Protein AF-A0A2S9GRU5-F1 (afdb_monomer)

pLDDT: mean 83.84, std 10.49, range [52.94, 97.38]

Structure (mmCIF, N/CA/C/O backbone):
data_AF-A0A2S9GRU5-F1
#
_entry.id   AF-A0A2S9GRU5-F1
#
loop_
_atom_site.group_PDB
_atom_site.id
_atom_site.type_symbol
_atom_site.label_atom_id
_atom_site.label_alt_id
_atom_site.label_comp_id
_atom_site.label_asym_id
_atom_sit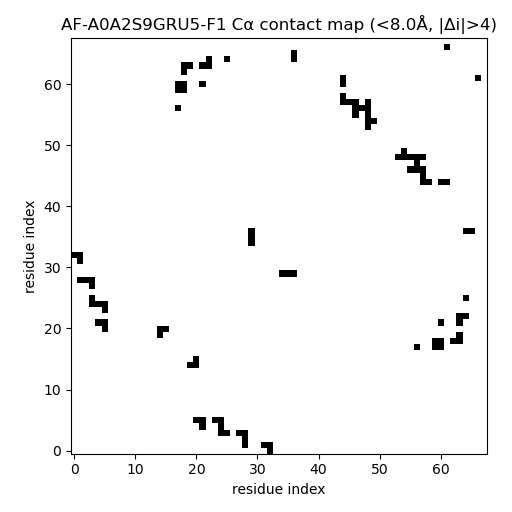e.label_entity_id
_atom_site.label_seq_id
_atom_site.pdbx_PDB_ins_code
_atom_site.Cartn_x
_atom_site.Cartn_y
_atom_site.Cartn_z
_atom_site.occupancy
_atom_site.B_iso_or_equiv
_atom_site.auth_seq_id
_atom_site.auth_comp_id
_atom_site.auth_asym_id
_atom_site.auth_atom_id
_atom_site.pdbx_PDB_model_num
ATOM 1 N N . VAL A 1 1 ? -9.404 -8.162 9.267 1.00 91.56 1 VAL A N 1
ATOM 2 C CA . VAL A 1 1 ? -8.070 -8.564 8.759 1.00 91.56 1 VAL A CA 1
ATOM 3 C C . VAL A 1 1 ? -8.286 -9.051 7.348 1.00 91.56 1 VAL A C 1
ATOM 5 O O . VAL A 1 1 ? -9.189 -9.856 7.181 1.00 91.56 1 VAL A O 1
ATOM 8 N N . GLY A 1 2 ? -7.525 -8.567 6.373 1.00 94.44 2 GLY A N 1
ATOM 9 C CA . GLY A 1 2 ? -7.598 -9.067 5.001 1.00 94.44 2 GLY A CA 1
ATOM 10 C C . GLY A 1 2 ? -6.338 -8.704 4.218 1.00 94.44 2 GLY A C 1
ATOM 11 O O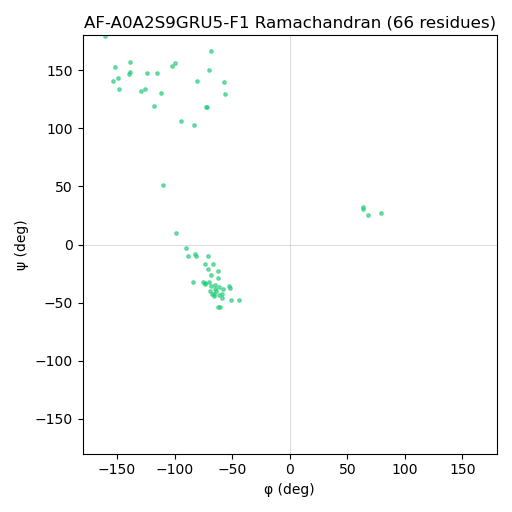 . GLY A 1 2 ? -5.416 -8.100 4.778 1.00 94.44 2 GLY A O 1
ATOM 12 N N . PHE A 1 3 ? -6.285 -9.117 2.958 1.00 95.94 3 PHE A N 1
ATOM 13 C CA . PHE A 1 3 ? -5.091 -9.048 2.125 1.00 95.94 3 PHE A CA 1
ATOM 14 C C . PHE A 1 3 ? -5.469 -8.831 0.658 1.00 95.94 3 PHE A C 1
ATOM 16 O O . PHE A 1 3 ? -6.306 -9.552 0.135 1.00 95.94 3 PHE A O 1
ATOM 23 N N . ALA A 1 4 ? -4.796 -7.895 -0.008 1.00 95.88 4 ALA A N 1
ATOM 24 C CA . ALA A 1 4 ? -4.909 -7.667 -1.446 1.00 95.88 4 ALA A CA 1
ATOM 25 C C . ALA A 1 4 ? -3.519 -7.389 -2.027 1.00 95.88 4 ALA A C 1
ATOM 27 O O . ALA A 1 4 ? -2.651 -6.836 -1.342 1.00 95.88 4 ALA A O 1
ATOM 28 N N . HIS A 1 5 ? -3.292 -7.775 -3.281 1.00 94.25 5 HIS A N 1
ATOM 29 C CA . HIS A 1 5 ? -2.013 -7.565 -3.954 1.00 94.25 5 HIS A CA 1
ATOM 30 C C . HIS A 1 5 ? -2.180 -7.432 -5.467 1.00 94.25 5 HIS A C 1
ATOM 32 O O . HIS A 1 5 ? -3.077 -8.017 -6.070 1.00 94.25 5 HIS A O 1
ATOM 38 N N . ALA A 1 6 ? -1.259 -6.707 -6.099 1.00 91.38 6 ALA A N 1
ATOM 39 C CA . ALA A 1 6 ? -1.217 -6.627 -7.549 1.00 91.38 6 ALA A CA 1
ATOM 40 C C . ALA A 1 6 ? -0.774 -7.976 -8.161 1.00 91.38 6 ALA A C 1
ATOM 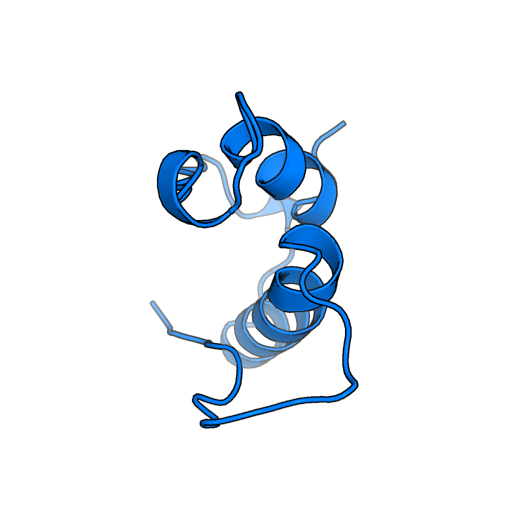42 O O . ALA A 1 6 ? 0.038 -8.693 -7.560 1.00 91.38 6 ALA A O 1
ATOM 43 N N . PRO A 1 7 ? -1.228 -8.318 -9.382 1.00 90.19 7 PRO A N 1
ATOM 44 C CA . PRO A 1 7 ? -0.807 -9.535 -10.065 1.00 90.19 7 PRO A CA 1
ATOM 45 C C . PRO A 1 7 ? 0.714 -9.617 -10.232 1.00 90.19 7 PRO A C 1
ATOM 47 O O . PRO A 1 7 ? 1.353 -8.708 -10.765 1.00 90.19 7 PRO A O 1
ATOM 50 N N . HIS A 1 8 ? 1.302 -10.745 -9.836 1.00 90.94 8 HIS A N 1
ATOM 51 C CA . HIS A 1 8 ? 2.716 -11.016 -10.075 1.00 90.94 8 HIS A CA 1
ATOM 52 C C . HIS A 1 8 ? 2.900 -11.562 -11.490 1.00 90.94 8 HIS A C 1
ATO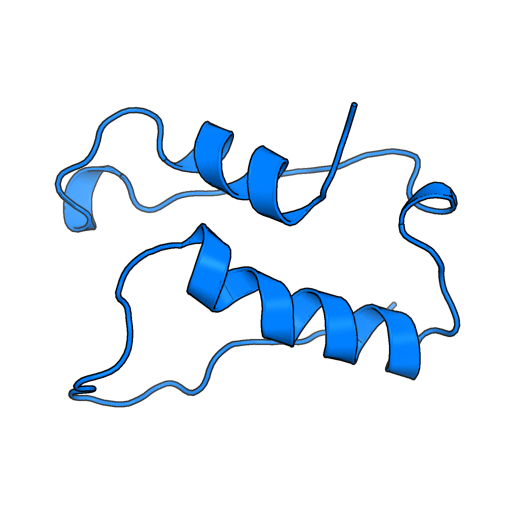M 54 O O . HIS A 1 8 ? 2.633 -12.731 -11.766 1.00 90.94 8 HIS A O 1
ATOM 60 N N . VAL A 1 9 ? 3.367 -10.712 -12.398 1.00 90.50 9 VAL A N 1
ATOM 61 C CA . VAL A 1 9 ? 3.634 -11.074 -13.793 1.00 90.50 9 VAL A CA 1
ATOM 62 C C . VAL A 1 9 ? 5.078 -10.758 -14.156 1.00 90.50 9 VAL A C 1
ATOM 64 O O . VAL A 1 9 ? 5.668 -9.805 -13.655 1.00 90.50 9 VAL A O 1
ATOM 67 N N . ARG A 1 10 ? 5.668 -11.555 -15.053 1.00 91.00 10 ARG A N 1
ATOM 68 C CA . ARG A 1 10 ? 7.070 -11.376 -15.469 1.00 91.00 10 ARG A CA 1
ATOM 69 C C . ARG A 1 10 ? 7.306 -10.054 -16.211 1.00 91.00 10 ARG A C 1
ATOM 71 O O . ARG A 1 10 ? 8.393 -9.493 -16.126 1.00 91.00 10 ARG A O 1
ATOM 78 N N . ARG A 1 11 ? 6.321 -9.603 -16.990 1.00 88.75 11 ARG A N 1
ATOM 79 C CA . ARG A 1 11 ? 6.343 -8.349 -17.749 1.00 88.75 11 ARG A CA 1
ATOM 80 C C . ARG A 1 11 ? 4.920 -7.817 -17.850 1.00 88.75 11 ARG A C 1
ATOM 82 O O . ARG A 1 11 ? 3.989 -8.602 -17.998 1.00 88.75 11 ARG A O 1
ATOM 89 N N . THR A 1 12 ? 4.783 -6.502 -17.791 1.00 86.12 12 THR A N 1
ATOM 90 C CA . THR A 1 12 ? 3.524 -5.789 -17.995 1.00 86.12 12 THR A CA 1
ATOM 91 C C . THR A 1 12 ? 3.798 -4.531 -18.810 1.00 86.12 12 THR A C 1
ATOM 93 O O . THR A 1 12 ? 4.875 -3.947 -18.680 1.00 86.12 12 THR A O 1
ATOM 96 N N . ASP A 1 13 ? 2.840 -4.141 -19.646 1.00 86.00 13 ASP A N 1
ATOM 97 C CA . ASP A 1 13 ? 2.805 -2.817 -20.281 1.00 86.00 13 ASP A CA 1
ATOM 98 C C . ASP A 1 13 ? 2.029 -1.804 -19.417 1.00 86.00 13 ASP A C 1
ATOM 100 O O . ASP A 1 13 ? 1.920 -0.628 -19.760 1.00 86.00 13 ASP A O 1
ATOM 104 N N . GLY A 1 14 ? 1.474 -2.266 -18.290 1.00 79.00 14 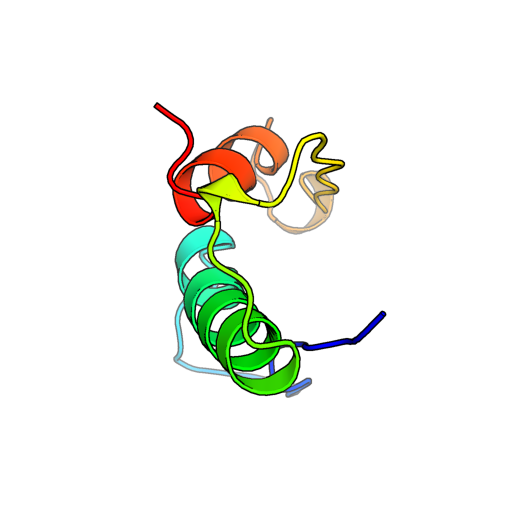GLY A N 1
ATOM 105 C CA . GLY A 1 14 ? 0.853 -1.424 -17.282 1.00 79.00 14 GLY A CA 1
ATOM 106 C C . GLY A 1 14 ? 1.870 -0.559 -16.542 1.00 79.00 14 GLY A C 1
ATOM 107 O O . GLY A 1 14 ? 3.084 -0.760 -16.600 1.00 79.00 14 GLY A O 1
ATOM 108 N N . THR A 1 15 ? 1.343 0.417 -15.817 1.00 76.44 15 THR A N 1
ATOM 109 C CA . THR A 1 15 ? 2.141 1.336 -15.012 1.00 76.44 15 THR A CA 1
ATOM 110 C C . THR A 1 15 ? 3.015 0.625 -13.979 1.00 76.44 15 THR A C 1
ATOM 112 O O . THR A 1 15 ? 2.599 -0.323 -13.315 1.00 76.44 15 THR A O 1
ATOM 115 N N . THR A 1 16 ? 4.240 1.124 -13.827 1.00 75.31 16 THR A N 1
ATOM 116 C CA . THR A 1 16 ? 5.156 0.774 -12.731 1.00 75.31 16 THR A CA 1
ATOM 117 C C . THR A 1 16 ? 5.133 1.826 -11.622 1.00 75.31 16 THR A C 1
ATOM 119 O O . THR A 1 16 ? 5.981 1.828 -10.729 1.00 75.31 16 THR A O 1
ATOM 122 N N . ASN A 1 17 ? 4.188 2.771 -11.683 1.00 79.12 17 ASN A N 1
ATOM 123 C CA . ASN A 1 17 ? 3.955 3.724 -10.614 1.00 79.12 17 ASN A CA 1
ATOM 124 C C . ASN A 1 17 ? 3.290 3.013 -9.430 1.00 79.12 17 ASN A C 1
ATOM 126 O O . ASN A 1 17 ? 2.170 2.524 -9.548 1.00 79.12 17 ASN A O 1
ATOM 130 N N . GLY A 1 18 ? 3.969 3.006 -8.280 1.00 77.31 18 GLY A N 1
ATOM 131 C CA . GLY A 1 18 ? 3.466 2.383 -7.056 1.00 77.31 18 GLY A CA 1
ATOM 132 C C . GLY A 1 18 ? 2.066 2.858 -6.655 1.00 77.31 18 GLY A C 1
ATOM 133 O O . GLY A 1 18 ? 1.269 2.039 -6.220 1.00 77.31 18 GLY A O 1
ATOM 134 N N . VAL A 1 19 ? 1.724 4.133 -6.877 1.00 82.88 19 VAL A N 1
ATOM 135 C CA . VAL A 1 19 ? 0.387 4.679 -6.566 1.00 82.88 1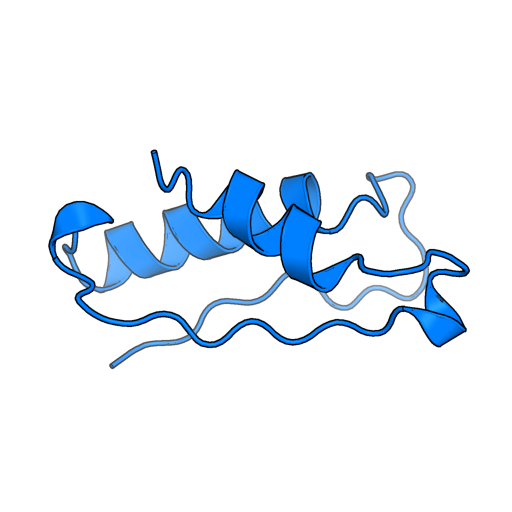9 VAL A CA 1
ATOM 136 C C . VAL A 1 19 ? -0.697 3.980 -7.374 1.00 82.88 19 VAL A C 1
ATOM 138 O O . VAL A 1 19 ? -1.660 3.450 -6.824 1.00 82.88 19 VAL A O 1
ATOM 141 N N . GLU A 1 20 ? -0.520 3.956 -8.692 1.00 85.75 20 GLU A N 1
ATOM 142 C CA . GLU A 1 20 ? -1.489 3.372 -9.617 1.00 85.75 20 GLU A CA 1
ATOM 143 C C . GLU A 1 20 ? -1.555 1.845 -9.472 1.00 85.75 20 GLU A C 1
ATOM 145 O O . GLU A 1 20 ? -2.601 1.250 -9.716 1.00 85.75 20 GLU A O 1
ATOM 150 N N . MET A 1 21 ? -0.470 1.208 -9.015 1.00 86.88 21 MET A N 1
ATOM 151 C CA . MET A 1 21 ? -0.462 -0.212 -8.651 1.00 86.88 21 MET A CA 1
ATOM 152 C C . MET A 1 21 ? -1.197 -0.503 -7.331 1.00 86.88 21 MET A C 1
ATOM 154 O O . MET A 1 21 ? -1.795 -1.570 -7.192 1.00 86.88 21 MET A O 1
ATOM 158 N N . LEU A 1 22 ? -1.160 0.413 -6.357 1.00 89.06 22 LEU A N 1
ATOM 159 C CA . LEU A 1 22 ? -1.771 0.229 -5.034 1.00 89.06 22 LEU A CA 1
ATOM 160 C C . LEU A 1 22 ? -3.263 0.576 -5.006 1.00 89.06 22 LEU A C 1
ATOM 162 O O . LEU A 1 22 ? -4.016 -0.071 -4.282 1.00 89.06 22 LEU A O 1
ATOM 166 N N . MET A 1 23 ? -3.710 1.540 -5.816 1.00 90.44 23 MET A N 1
ATOM 167 C CA . MET A 1 23 ? -5.116 1.967 -5.884 1.00 90.44 23 MET A CA 1
ATOM 168 C C . MET A 1 23 ? -6.114 0.801 -6.066 1.00 90.44 23 MET A C 1
ATOM 170 O O . MET A 1 23 ? -7.072 0.731 -5.291 1.00 90.44 23 MET A O 1
ATOM 174 N N . PRO A 1 24 ? -5.911 -0.152 -7.004 1.00 92.31 24 PRO A N 1
ATOM 175 C CA . PRO A 1 24 ? -6.800 -1.306 -7.144 1.00 92.31 24 PRO A CA 1
ATOM 176 C C . PRO A 1 24 ? -6.780 -2.232 -5.923 1.00 92.31 24 PRO A C 1
ATOM 178 O O . PRO A 1 24 ? -7.832 -2.714 -5.514 1.00 92.31 24 PRO A O 1
ATOM 181 N N . CYS A 1 25 ? -5.608 -2.433 -5.307 1.00 93.94 25 CYS A N 1
ATOM 182 C CA . CYS A 1 25 ? -5.471 -3.262 -4.107 1.00 93.94 25 CYS A CA 1
ATOM 183 C C . CYS A 1 25 ? -6.251 -2.663 -2.926 1.00 93.94 25 CYS A C 1
ATOM 185 O O . CYS A 1 25 ? -6.895 -3.389 -2.172 1.00 93.94 25 CYS A O 1
ATOM 187 N N . PHE A 1 26 ? -6.227 -1.333 -2.770 1.00 93.62 26 PHE A N 1
ATOM 188 C CA . PHE A 1 26 ? -7.006 -0.657 -1.732 1.00 93.62 26 PHE A CA 1
ATOM 189 C C . PHE A 1 26 ? -8.509 -0.745 -1.984 1.00 93.62 26 PHE A C 1
ATOM 191 O O . PHE A 1 26 ? -9.265 -1.032 -1.059 1.00 93.62 26 PHE A O 1
ATOM 198 N N . ALA A 1 27 ? -8.951 -0.566 -3.229 1.00 93.81 27 ALA A N 1
ATOM 199 C CA . ALA A 1 27 ? -10.358 -0.735 -3.577 1.00 93.81 27 ALA A CA 1
ATOM 200 C C . ALA A 1 27 ? -10.864 -2.155 -3.259 1.00 93.81 27 ALA A C 1
ATOM 202 O O . ALA A 1 27 ? -11.948 -2.303 -2.691 1.00 93.81 27 ALA A O 1
ATOM 203 N N . GLU A 1 28 ? -10.068 -3.182 -3.573 1.00 96.50 28 GLU A N 1
ATOM 204 C CA . GLU A 1 28 ? -10.374 -4.584 -3.267 1.00 96.50 28 GLU A CA 1
ATOM 205 C C . GLU A 1 28 ? -10.509 -4.814 -1.759 1.00 96.50 28 GLU A C 1
ATOM 207 O O . GLU A 1 28 ? -11.553 -5.276 -1.295 1.00 96.50 28 GLU A O 1
ATOM 212 N N . ILE A 1 29 ? -9.499 -4.424 -0.977 1.00 96.12 29 ILE A N 1
ATOM 213 C CA . ILE A 1 29 ? -9.489 -4.724 0.456 1.00 96.12 29 ILE A CA 1
ATOM 214 C C . ILE A 1 29 ? -10.537 -3.929 1.244 1.00 96.12 29 ILE A C 1
ATOM 216 O O . ILE A 1 29 ? -11.093 -4.428 2.224 1.00 96.12 29 ILE A O 1
ATOM 220 N N . TYR A 1 30 ? -10.851 -2.701 0.821 1.00 95.38 30 TYR A N 1
ATOM 221 C CA . TYR A 1 30 ? -11.935 -1.917 1.418 1.00 95.38 30 TYR A CA 1
ATOM 222 C C . TYR A 1 30 ? -13.295 -2.562 1.169 1.00 95.38 30 TYR A C 1
ATOM 224 O O . TYR A 1 30 ? -14.107 -2.643 2.093 1.00 95.38 30 TYR A O 1
ATOM 232 N N . ALA A 1 31 ? -13.531 -3.059 -0.048 1.00 96.38 31 ALA A N 1
ATOM 233 C CA . ALA A 1 31 ? -14.762 -3.760 -0.388 1.00 96.38 31 ALA A CA 1
ATOM 234 C C . ALA A 1 31 ? -14.892 -5.088 0.374 1.00 96.38 31 ALA A C 1
ATOM 236 O O . ALA A 1 31 ? -15.958 -5.365 0.920 1.00 96.38 31 ALA A O 1
ATOM 237 N N . GLU A 1 32 ? -13.815 -5.875 0.460 1.00 97.38 32 GLU A N 1
ATOM 238 C CA . GLU A 1 32 ? -13.802 -7.157 1.178 1.00 97.38 32 GLU A CA 1
ATOM 239 C C . GLU A 1 32 ? -14.097 -6.979 2.673 1.00 97.38 32 GLU A C 1
ATOM 241 O O . GLU A 1 32 ? -14.881 -7.728 3.256 1.00 97.38 32 GLU A O 1
ATOM 246 N N . LEU A 1 33 ? -13.490 -5.970 3.300 1.00 96.81 33 LEU A N 1
ATOM 247 C CA . LEU A 1 33 ? -13.623 -5.736 4.738 1.00 96.81 33 LEU A CA 1
ATOM 248 C C . LEU A 1 33 ? -14.822 -4.857 5.113 1.00 96.81 33 LEU A C 1
ATOM 250 O O . LEU A 1 33 ? -15.118 -4.726 6.301 1.00 96.81 33 LEU A O 1
ATOM 254 N N . GLY A 1 34 ? -15.494 -4.241 4.137 1.00 96.88 34 GLY A N 1
ATOM 255 C CA . GLY A 1 34 ? -16.565 -3.271 4.379 1.00 96.88 34 GLY A CA 1
ATOM 256 C C . GLY A 1 34 ? -16.085 -2.013 5.111 1.00 96.88 34 GLY A C 1
ATOM 257 O O . GLY A 1 34 ? -16.845 -1.426 5.879 1.00 96.88 34 GLY A O 1
ATOM 258 N N . LEU A 1 35 ? -14.823 -1.625 4.904 1.00 94.56 35 LEU A N 1
ATOM 259 C CA . LEU A 1 35 ? -14.187 -0.482 5.560 1.00 94.56 35 LEU A CA 1
ATOM 260 C C . LEU A 1 35 ? -14.109 0.721 4.627 1.00 94.56 35 LEU A C 1
ATOM 262 O O . LEU A 1 35 ? -14.005 0.593 3.407 1.00 94.56 35 LEU A O 1
ATOM 266 N N . LYS A 1 36 ? -14.084 1.907 5.221 1.00 91.75 36 LYS A N 1
ATOM 267 C CA . LYS A 1 36 ? -13.667 3.144 4.566 1.00 91.75 36 LYS A CA 1
ATOM 268 C C . LYS A 1 36 ? -12.233 3.463 4.960 1.00 91.75 36 LYS A C 1
ATOM 270 O O . LYS A 1 36 ? -11.768 3.107 6.040 1.00 91.75 36 LYS A O 1
ATOM 275 N N . GLN A 1 37 ? -11.550 4.228 4.117 1.00 88.38 37 GLN A N 1
ATOM 276 C CA . GLN A 1 37 ? -10.213 4.747 4.410 1.00 88.38 37 GLN A CA 1
ATOM 277 C C . GLN A 1 37 ? -10.149 5.477 5.772 1.00 88.38 37 GLN A C 1
ATOM 279 O O . GLN A 1 37 ? -9.178 5.321 6.506 1.00 88.38 37 GLN A O 1
ATOM 284 N N . THR A 1 38 ? -11.206 6.217 6.140 1.00 90.06 38 THR A N 1
ATOM 285 C CA . THR A 1 38 ? -11.323 6.950 7.417 1.00 90.06 38 THR A CA 1
ATOM 286 C C . THR A 1 38 ? -11.396 6.057 8.652 1.00 90.06 38 THR A C 1
ATOM 288 O O . THR A 1 38 ? -11.197 6.544 9.761 1.00 90.06 38 THR A O 1
ATOM 291 N N . ASP A 1 39 ? -11.682 4.767 8.482 1.00 92.94 39 ASP A N 1
ATOM 292 C CA . ASP A 1 39 ? -11.748 3.812 9.589 1.00 92.94 39 ASP A CA 1
ATOM 293 C C . ASP A 1 39 ? -10.343 3.319 9.996 1.00 92.94 39 ASP A C 1
ATOM 295 O O . ASP A 1 39 ? -10.179 2.658 11.023 1.00 92.94 39 ASP A O 1
ATOM 299 N N . ILE A 1 40 ? -9.309 3.643 9.207 1.00 90.62 40 ILE A N 1
ATOM 300 C CA . ILE A 1 40 ? -7.923 3.225 9.435 1.00 90.62 40 ILE A CA 1
ATOM 301 C C . ILE A 1 40 ? -7.172 4.316 10.203 1.00 90.62 40 ILE A C 1
ATOM 303 O O . ILE A 1 40 ? -6.790 5.345 9.651 1.00 90.62 40 ILE A O 1
ATOM 307 N N . GLY A 1 41 ? -6.919 4.064 11.489 1.00 90.88 41 GLY A N 1
ATOM 308 C CA . GLY A 1 41 ? -6.251 5.017 12.386 1.00 90.88 41 GLY A CA 1
ATOM 309 C C . GLY A 1 41 ? -4.719 5.048 12.307 1.00 90.88 41 GLY A C 1
ATOM 310 O O . GLY A 1 41 ? -4.100 5.905 12.932 1.00 90.88 41 GLY A O 1
ATOM 311 N N . PHE A 1 42 ? -4.088 4.119 11.584 1.00 90.06 42 PHE A N 1
ATOM 312 C CA . PHE A 1 42 ? -2.633 4.074 11.434 1.00 90.06 42 PHE A CA 1
ATOM 313 C C . PHE A 1 42 ? -2.224 3.393 10.128 1.00 90.06 42 PHE A C 1
ATOM 315 O O . PHE A 1 42 ? -2.793 2.368 9.752 1.00 90.06 42 PHE A O 1
ATOM 322 N N . TRP A 1 43 ? -1.188 3.932 9.486 1.00 88.38 43 TRP A N 1
ATOM 323 C CA . TRP A 1 43 ? -0.644 3.435 8.228 1.00 88.38 43 TRP A CA 1
ATOM 324 C C . TRP A 1 43 ? 0.852 3.162 8.358 1.00 88.38 43 TRP A C 1
ATOM 326 O O . TRP A 1 43 ? 1.609 3.997 8.849 1.00 88.38 43 TRP A O 1
ATOM 336 N N . CYS A 1 44 ? 1.282 2.002 7.869 1.00 88.38 44 CYS A N 1
ATOM 337 C CA . CYS A 1 44 ? 2.689 1.671 7.685 1.00 88.38 44 CYS A CA 1
ATOM 338 C C . CYS A 1 44 ? 2.926 1.433 6.194 1.00 88.38 44 CYS A C 1
ATOM 340 O O . CYS A 1 44 ? 2.302 0.550 5.608 1.00 88.38 44 CYS A O 1
ATOM 342 N N . SER A 1 45 ? 3.795 2.237 5.583 1.00 86.06 45 SER A N 1
ATOM 343 C CA . SER A 1 45 ? 4.106 2.174 4.154 1.00 86.06 45 SER A CA 1
ATOM 344 C C . SER A 1 45 ? 5.540 1.694 3.945 1.00 86.06 45 SER A C 1
ATOM 346 O O . SER A 1 45 ? 6.471 2.216 4.559 1.00 86.06 45 SER A O 1
ATOM 348 N N . GLY A 1 46 ? 5.713 0.699 3.075 1.00 83.94 46 GLY A N 1
ATOM 349 C CA . GLY A 1 46 ? 7.012 0.186 2.648 1.00 83.94 46 GLY A CA 1
ATOM 350 C C . GLY A 1 46 ? 7.239 0.444 1.162 1.00 83.94 46 GLY A C 1
ATOM 351 O O . GLY A 1 46 ? 6.300 0.427 0.371 1.00 83.94 46 GLY A O 1
ATOM 352 N N . SER A 1 47 ? 8.493 0.660 0.770 1.00 82.00 47 SER A N 1
ATOM 353 C CA . SER A 1 47 ? 8.870 0.881 -0.629 1.00 82.00 47 SER A CA 1
ATOM 354 C C . SER A 1 47 ? 10.164 0.158 -0.990 1.00 82.00 47 SER A C 1
ATOM 356 O O . SER A 1 47 ? 10.980 -0.161 -0.128 1.00 82.00 47 SER A O 1
ATOM 358 N N . SER A 1 48 ? 10.342 -0.109 -2.284 1.00 79.25 48 SER A N 1
ATOM 359 C CA . SER A 1 48 ? 11.565 -0.689 -2.855 1.00 79.25 48 SER A CA 1
ATOM 360 C C . SER A 1 48 ? 12.311 0.346 -3.698 1.00 79.25 48 SER A C 1
ATOM 362 O O . SER A 1 48 ? 12.659 0.091 -4.848 1.00 79.25 48 SER A O 1
ATOM 364 N N . ASP A 1 49 ? 12.543 1.521 -3.112 1.00 76.00 49 ASP A N 1
ATOM 365 C CA . ASP A 1 49 ? 13.157 2.709 -3.726 1.00 76.00 49 ASP A CA 1
ATOM 366 C C . ASP A 1 49 ? 14.387 2.402 -4.583 1.00 76.00 49 ASP A C 1
ATOM 368 O O . ASP A 1 49 ? 14.486 2.830 -5.734 1.00 76.00 49 ASP A O 1
ATOM 372 N N . TYR A 1 50 ? 15.301 1.597 -4.035 1.00 71.06 50 TYR A N 1
ATOM 373 C CA . TYR A 1 50 ? 16.534 1.208 -4.712 1.00 71.06 50 TYR A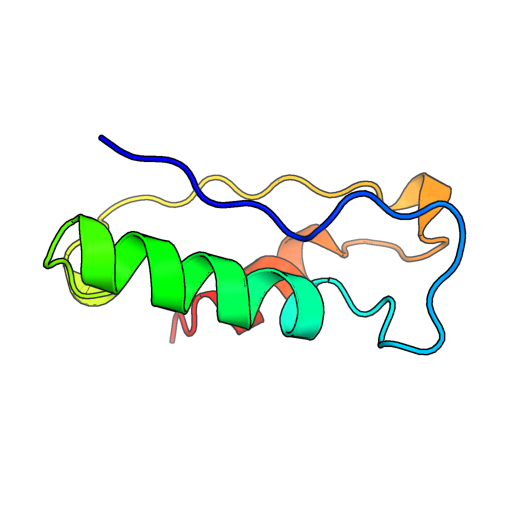 CA 1
ATOM 374 C C . TYR A 1 50 ? 16.270 0.483 -6.038 1.00 71.06 50 TYR A C 1
ATOM 376 O O . TYR A 1 50 ? 16.870 0.816 -7.056 1.00 71.06 50 TYR A O 1
ATOM 384 N N . LEU A 1 51 ? 15.339 -0.476 -6.040 1.00 70.50 51 LEU A N 1
ATOM 385 C CA . LEU A 1 51 ? 14.977 -1.238 -7.237 1.00 70.50 51 LEU A CA 1
ATOM 386 C C . LEU A 1 51 ? 14.118 -0.415 -8.199 1.00 70.50 51 LEU A C 1
ATOM 388 O O . LEU A 1 51 ? 14.219 -0.582 -9.411 1.00 70.50 51 LEU A O 1
ATOM 392 N N . ALA A 1 52 ? 13.293 0.484 -7.665 1.00 72.19 52 ALA A N 1
ATOM 393 C CA . ALA A 1 52 ? 12.478 1.393 -8.459 1.00 72.19 52 ALA A CA 1
ATOM 394 C C . ALA A 1 52 ? 13.306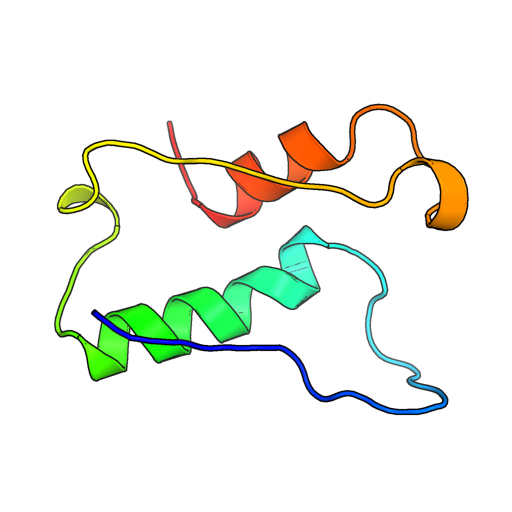 2.518 -9.111 1.00 72.19 52 ALA A C 1
ATOM 396 O O . ALA A 1 52 ? 12.817 3.175 -10.031 1.00 72.19 52 ALA A O 1
ATOM 397 N N . GLY A 1 53 ? 14.538 2.756 -8.641 1.00 74.94 53 GLY A N 1
ATOM 398 C CA . GLY A 1 53 ? 15.387 3.865 -9.081 1.00 74.94 53 GLY A CA 1
ATOM 399 C C . GLY A 1 53 ? 14.850 5.235 -8.657 1.00 74.94 53 GLY A C 1
ATOM 400 O O . GLY A 1 53 ? 15.118 6.231 -9.327 1.00 74.94 53 GLY A O 1
ATOM 401 N N . ARG A 1 54 ? 14.054 5.293 -7.581 1.00 71.62 54 ARG A N 1
ATOM 402 C CA . ARG A 1 54 ? 13.377 6.506 -7.091 1.00 71.62 54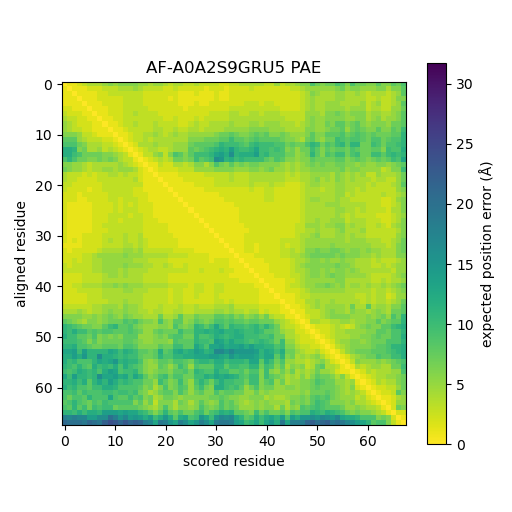 ARG A CA 1
ATOM 403 C C . ARG A 1 54 ? 13.665 6.669 -5.611 1.00 71.62 54 ARG A C 1
ATOM 405 O O . ARG A 1 54 ? 13.496 5.718 -4.861 1.00 71.62 54 ARG A O 1
ATOM 412 N N . ALA A 1 55 ? 14.057 7.863 -5.185 1.00 69.62 55 ALA A N 1
ATOM 413 C CA . ALA A 1 55 ? 14.168 8.157 -3.762 1.00 69.62 55 ALA A CA 1
ATOM 414 C C . ALA A 1 55 ? 12.784 8.487 -3.178 1.00 69.62 55 ALA A C 1
ATOM 416 O O . ALA A 1 55 ? 12.003 9.193 -3.814 1.00 69.62 55 ALA A O 1
ATOM 417 N N . PHE A 1 56 ? 12.518 8.020 -1.959 1.00 67.81 56 PHE A N 1
ATOM 418 C CA . PHE A 1 56 ? 11.336 8.340 -1.155 1.00 67.81 56 PHE A CA 1
ATOM 419 C C . PHE A 1 56 ? 9.992 7.884 -1.749 1.00 67.81 56 PHE A C 1
ATOM 421 O O . PHE A 1 56 ? 8.965 8.522 -1.511 1.00 67.81 56 PHE A O 1
ATOM 428 N N . SER A 1 57 ? 9.941 6.768 -2.485 1.00 72.12 57 SER A N 1
ATOM 429 C CA . SER A 1 57 ? 8.677 6.291 -3.077 1.00 72.12 57 SER A CA 1
ATOM 430 C C . SER A 1 57 ? 7.681 5.743 -2.046 1.00 72.12 57 SER A C 1
ATOM 432 O O . SER A 1 57 ? 6.499 5.582 -2.348 1.00 72.12 57 SER A O 1
ATOM 434 N N . PHE A 1 58 ? 8.106 5.560 -0.788 1.00 67.12 58 PHE A N 1
ATOM 435 C CA . PHE A 1 58 ? 7.188 5.317 0.332 1.00 67.12 58 PHE A CA 1
ATOM 436 C C . PHE A 1 58 ? 6.224 6.485 0.582 1.00 67.12 58 PHE A C 1
ATOM 438 O O . PHE A 1 58 ? 5.116 6.242 1.058 1.00 67.12 58 PHE A O 1
ATOM 445 N N . ILE A 1 59 ? 6.622 7.727 0.265 1.00 70.19 59 ILE A N 1
ATOM 446 C CA . ILE A 1 59 ? 5.750 8.907 0.378 1.00 70.19 59 ILE A CA 1
ATOM 447 C C . ILE A 1 59 ? 4.650 8.821 -0.675 1.00 70.19 59 ILE A C 1
ATOM 449 O O . ILE A 1 59 ? 3.493 9.069 -0.370 1.00 70.19 59 ILE A O 1
ATOM 453 N N . SER A 1 60 ? 4.987 8.373 -1.885 1.00 69.69 60 SER A N 1
ATOM 454 C CA . SER A 1 60 ? 4.022 8.202 -2.974 1.00 69.69 60 SER A CA 1
ATOM 455 C C . SER A 1 60 ? 2.894 7.248 -2.578 1.00 69.69 60 SER A C 1
ATOM 457 O O . SER A 1 60 ? 1.738 7.492 -2.882 1.00 69.69 60 SER A O 1
ATOM 459 N N . ALA A 1 61 ? 3.190 6.182 -1.832 1.00 70.19 61 ALA A N 1
ATOM 460 C CA . ALA A 1 61 ? 2.152 5.277 -1.335 1.00 70.19 61 ALA A CA 1
ATOM 461 C C . ALA A 1 61 ? 1.143 5.963 -0.381 1.00 70.19 61 ALA A C 1
ATOM 463 O O . ALA A 1 61 ? 0.003 5.511 -0.281 1.00 70.19 61 ALA A O 1
ATOM 464 N N . ILE A 1 62 ? 1.501 7.082 0.260 1.00 75.31 62 ILE A N 1
ATOM 465 C CA . ILE A 1 62 ? 0.548 7.905 1.024 1.00 75.31 62 ILE A CA 1
ATOM 466 C C . ILE A 1 62 ? -0.456 8.598 0.095 1.00 75.31 62 ILE A C 1
ATOM 468 O O . ILE A 1 62 ? -1.643 8.647 0.420 1.00 75.31 62 ILE A O 1
ATOM 472 N N . ASP A 1 63 ? -0.033 9.024 -1.097 1.00 75.94 63 ASP A N 1
ATOM 473 C CA . ASP A 1 63 ? -0.943 9.609 -2.090 1.00 75.94 63 ASP A CA 1
ATOM 474 C C . ASP A 1 63 ? -2.014 8.597 -2.523 1.00 75.94 63 ASP A C 1
ATOM 476 O O . ASP A 1 63 ? -3.177 8.955 -2.686 1.00 75.94 63 ASP A O 1
ATOM 480 N N . SER A 1 64 ? -1.658 7.308 -2.639 1.00 70.88 64 SER A N 1
ATOM 481 C CA . SER A 1 64 ? -2.634 6.245 -2.945 1.00 70.88 64 SER A CA 1
ATOM 482 C C . SER A 1 64 ? -3.598 5.933 -1.806 1.00 70.88 64 SER A C 1
ATOM 484 O O . SER A 1 64 ? -4.663 5.369 -2.052 1.00 70.88 64 SER A O 1
ATOM 486 N N . ILE A 1 65 ? -3.234 6.291 -0.574 1.00 78.94 65 ILE A N 1
ATOM 487 C CA . ILE A 1 65 ? -4.134 6.182 0.569 1.00 78.94 65 ILE A CA 1
ATOM 488 C C . ILE A 1 65 ? -5.187 7.283 0.481 1.00 78.94 65 ILE A C 1
ATOM 490 O O . ILE A 1 65 ? -6.320 7.015 0.840 1.00 78.94 65 ILE A O 1
ATOM 494 N N . GLY A 1 66 ? -4.854 8.472 -0.036 1.00 69.38 66 GLY A N 1
ATOM 495 C CA . GLY A 1 66 ? -5.747 9.635 -0.051 1.00 69.38 66 GLY A CA 1
ATOM 496 C C . GLY A 1 66 ? -5.786 10.361 1.296 1.00 69.38 66 GLY A C 1
ATOM 497 O O . GLY A 1 66 ? -6.817 10.916 1.672 1.00 69.38 66 GLY A O 1
ATOM 498 N N . ALA A 1 67 ? -4.709 10.271 2.084 1.00 59.00 67 ALA A N 1
ATOM 499 C CA . ALA A 1 67 ? -4.589 10.993 3.346 1.00 59.00 67 ALA A CA 1
ATOM 500 C C . ALA A 1 67 ? -4.391 12.494 3.060 1.00 59.00 67 ALA A C 1
ATOM 502 O O . ALA A 1 67 ? -3.411 12.868 2.419 1.00 59.00 67 ALA A O 1
ATOM 503 N N . VAL A 1 68 ? -5.327 13.330 3.521 1.00 52.94 68 VAL A N 1
ATOM 504 C CA . VAL A 1 68 ? -5.255 14.806 3.522 1.00 52.94 68 VAL A CA 1
ATOM 505 C C . VAL A 1 68 ? -5.110 15.323 4.941 1.00 52.94 68 VAL A C 1
ATOM 507 O O . VAL A 1 68 ? -5.785 14.761 5.833 1.00 52.94 68 VAL A O 1
#

Sequence (68 aa):
VGFAHAPHVRRTDGTTNGVEMLMPCFAEIYAELGLKQTDIGFWCSGSSDYLAGRAFSFISAIDSIGAV

Secondary structure (DSSP, 8-state):
---------S--SS---HHHHHHHHHHHHHHHHT--GGG---------HHHHT-TTHHHHHHHHHT--

Radius of gyration: 12.77 Å; Cα contacts (8 Å, |Δi|>4): 52; chains: 1; bounding box: 33×26×33 Å

Mean predicted aligned error: 5.08 Å

Foldseek 3Di:
DDFFAADDDPDDPDDPQPLVRCLVRVVVVCVVVVHDLVVDPDDDFDDPCVVSVHPPSSVVNVVSSVDD

Solvent-accessible surface area (backbone atoms only — not comparable to full-atom values): 4547 Å² total; per-residue (Å²): 140,88,83,63,71,71,85,91,63,99,75,76,94,65,80,87,48,65,33,75,50,42,40,61,28,51,55,50,40,27,63,76,69,74,50,57,75,87,75,58,91,76,86,88,74,80,62,61,27,80,84,71,75,38,85,69,48,36,59,46,48,43,63,46,66,65,79,127